Protein AF-A0A850J1U1-F1 (afdb_monomer)

Solvent-accessible surface area (backbone atoms only — not comparable to full-atom values): 9179 Å² total; per-residue (Å²): 134,65,68,59,54,58,21,45,73,75,73,36,94,43,55,90,74,65,46,80,73,55,43,74,75,40,58,71,84,53,25,58,72,69,47,92,61,87,51,66,70,62,62,73,69,47,94,68,66,55,38,62,52,22,39,51,49,15,52,51,43,38,53,50,50,60,56,54,72,72,49,63,75,91,78,62,84,87,79,56,70,66,52,40,53,76,41,32,53,62,49,51,35,55,49,27,50,76,72,76,38,80,66,51,65,69,60,39,53,58,56,37,71,70,58,67,52,82,65,64,70,61,69,72,76,46,58,70,69,60,42,50,48,24,50,63,29,28,42,65,18,51,54,43,54,51,52,59,55,53,54,63,76,76,107

pLDDT: mean 82.71, std 14.01, range [47.09, 98.0]

Foldseek 3Di:
DDLCVLCVVLPHRDPVPDDPVSLVVGDPVSSVVNPPDPDPVVVVPDPDLLLVVLLVLLVVLLVVLVVVVVDDPLVDDDQDPLCCLVPVLVSQCVVCVSVVHHSDVVVSVVRSVPRDSVPPPPLVPDDPVSSVSNCVSNVNSVVSVVVSVVVVVVD

Mean predicted aligned error: 10.87 Å

Structure (mmCIF, N/CA/C/O backbone):
data_AF-A0A850J1U1-F1
#
_entry.id   AF-A0A850J1U1-F1
#
loop_
_atom_site.group_PDB
_atom_site.id
_atom_site.type_symbol
_atom_site.label_atom_id
_atom_site.label_alt_id
_atom_site.label_comp_id
_atom_site.label_asym_id
_atom_site.label_entity_id
_atom_site.label_seq_id
_atom_site.pdbx_PDB_ins_code
_atom_site.Cartn_x
_atom_site.Cartn_y
_atom_site.Cartn_z
_atom_site.occupancy
_atom_site.B_iso_or_equiv
_atom_site.auth_seq_id
_atom_site.auth_comp_id
_atom_site.auth_asym_id
_atom_site.auth_atom_id
_atom_site.pdbx_PDB_model_num
ATOM 1 N N . MET A 1 1 ? 11.639 -9.334 -13.750 1.00 47.09 1 MET A N 1
ATOM 2 C CA . MET A 1 1 ? 11.963 -10.649 -14.343 1.00 47.09 1 MET A CA 1
ATOM 3 C C . MET A 1 1 ? 11.050 -11.668 -13.672 1.00 47.09 1 MET A C 1
ATOM 5 O O . MET A 1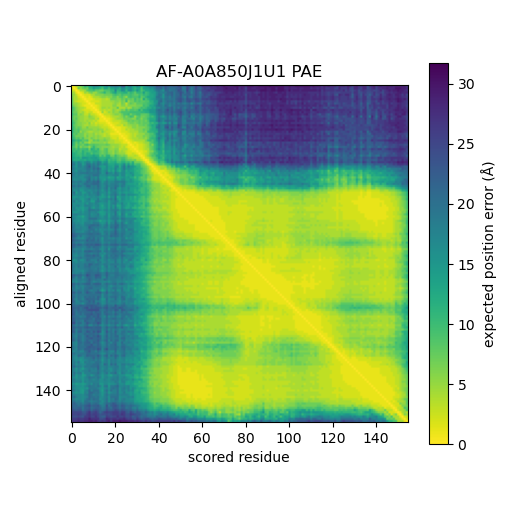 1 ? 11.000 -11.656 -12.451 1.00 47.09 1 MET A O 1
ATOM 9 N N . ARG A 1 2 ? 10.204 -12.398 -14.417 1.00 53.59 2 ARG A N 1
ATOM 10 C CA . ARG A 1 2 ? 9.164 -13.268 -13.818 1.00 53.59 2 ARG A CA 1
ATOM 11 C C . ARG A 1 2 ? 9.798 -14.574 -13.336 1.00 53.59 2 ARG A C 1
ATOM 13 O O . ARG A 1 2 ? 10.605 -15.134 -14.066 1.00 53.59 2 ARG A O 1
ATOM 20 N N . LEU A 1 3 ? 9.419 -15.064 -12.155 1.00 52.75 3 LEU A N 1
ATOM 21 C CA . LEU A 1 3 ? 9.911 -16.334 -11.589 1.00 52.75 3 LEU A CA 1
ATOM 22 C C . LEU A 1 3 ? 9.618 -17.543 -12.498 1.00 52.75 3 LEU A C 1
ATOM 24 O O . LEU A 1 3 ? 10.404 -18.484 -12.537 1.00 52.75 3 LEU A O 1
ATOM 28 N N . ASP A 1 4 ? 8.581 -17.454 -13.335 1.00 58.78 4 ASP A N 1
ATOM 29 C CA . ASP A 1 4 ? 8.276 -18.421 -14.403 1.00 58.78 4 ASP A CA 1
ATOM 30 C C . ASP A 1 4 ? 9.440 -18.611 -15.394 1.00 58.78 4 ASP A C 1
ATOM 32 O O . ASP A 1 4 ? 9.565 -19.644 -16.048 1.00 58.78 4 ASP A O 1
ATOM 36 N N . GLN A 1 5 ? 10.312 -17.608 -15.524 1.00 61.84 5 GLN A N 1
ATOM 37 C CA . GLN A 1 5 ? 11.486 -17.671 -16.386 1.00 61.84 5 GLN A CA 1
ATOM 38 C C . GLN A 1 5 ? 12.575 -18.587 -15.813 1.00 61.84 5 GLN A C 1
ATOM 40 O O . GLN A 1 5 ? 13.298 -19.205 -16.590 1.00 61.84 5 GLN A O 1
ATOM 45 N N . ALA A 1 6 ? 12.674 -18.710 -14.484 1.00 62.69 6 ALA A N 1
ATOM 46 C CA . ALA A 1 6 ? 13.617 -19.623 -13.841 1.00 62.69 6 ALA A CA 1
ATOM 47 C C . ALA A 1 6 ? 13.205 -21.086 -14.066 1.00 62.69 6 ALA A C 1
ATOM 49 O O . ALA A 1 6 ? 14.041 -21.885 -14.473 1.00 62.69 6 ALA A O 1
ATOM 50 N N . ALA A 1 7 ? 11.913 -21.407 -13.916 1.00 64.31 7 ALA A N 1
ATOM 51 C CA . ALA A 1 7 ? 11.364 -22.729 -14.234 1.00 64.31 7 ALA A CA 1
ATOM 52 C C . ALA A 1 7 ? 11.644 -23.125 -15.694 1.00 64.31 7 ALA A C 1
ATOM 54 O O . ALA A 1 7 ? 12.208 -24.183 -15.965 1.00 64.31 7 ALA A O 1
ATOM 55 N N . ARG A 1 8 ? 11.385 -22.219 -16.643 1.00 69.69 8 ARG A N 1
ATOM 56 C CA . ARG A 1 8 ? 11.645 -22.479 -18.068 1.00 69.69 8 ARG A CA 1
ATOM 57 C C . ARG A 1 8 ? 13.121 -22.662 -18.410 1.00 69.69 8 ARG A C 1
ATOM 59 O O . ARG A 1 8 ? 13.423 -23.372 -19.364 1.00 69.69 8 ARG A O 1
ATOM 66 N N . TYR A 1 9 ? 14.039 -22.047 -17.661 1.00 67.06 9 TYR A N 1
ATOM 67 C CA . TYR A 1 9 ? 15.480 -22.196 -17.897 1.00 67.06 9 TYR A CA 1
ATOM 68 C C . TYR A 1 9 ? 15.958 -23.635 -17.657 1.00 67.06 9 TYR A C 1
ATOM 70 O O . TYR A 1 9 ? 16.841 -24.120 -18.357 1.00 67.06 9 TYR A O 1
ATOM 78 N N . VAL A 1 10 ? 15.339 -24.329 -16.701 1.00 70.88 10 VAL A N 1
ATOM 79 C CA . VAL A 1 10 ? 15.605 -25.743 -16.391 1.00 70.88 10 VAL A CA 1
ATOM 80 C C . VAL A 1 10 ? 14.611 -26.696 -17.066 1.00 70.88 10 VAL A C 1
ATOM 82 O O . VAL A 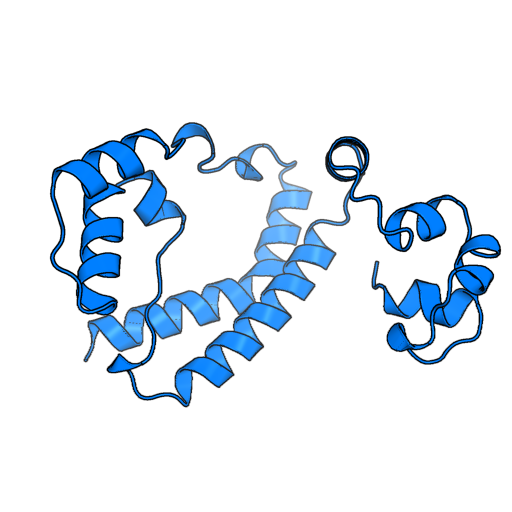1 10 ? 14.588 -27.880 -16.754 1.00 70.88 10 VAL A O 1
ATOM 85 N N . GLY A 1 11 ? 13.812 -26.201 -18.019 1.00 74.62 11 GLY A N 1
ATOM 86 C CA . GLY A 1 11 ? 12.887 -27.016 -18.813 1.00 74.62 11 GLY A CA 1
ATOM 87 C C . GLY A 1 11 ? 11.549 -27.339 -18.142 1.00 74.62 11 GLY A C 1
ATOM 88 O O . GLY A 1 11 ? 10.854 -28.231 -18.615 1.00 74.62 11 GLY A O 1
ATOM 89 N N . LEU A 1 12 ? 11.180 -26.628 -17.075 1.00 74.12 12 LEU A N 1
ATOM 90 C CA . LEU A 1 12 ? 9.922 -26.820 -16.351 1.00 74.12 12 LEU A CA 1
ATOM 91 C C . LEU A 1 12 ? 8.844 -25.840 -16.824 1.00 74.12 12 LEU A C 1
ATOM 93 O O . LEU A 1 12 ? 9.137 -24.702 -17.216 1.00 74.12 12 LEU A O 1
ATOM 97 N N . GLU A 1 13 ? 7.584 -26.271 -16.765 1.00 69.44 13 GLU A N 1
ATOM 98 C CA . GLU A 1 13 ? 6.451 -25.443 -17.190 1.00 69.44 13 GLU A CA 1
ATOM 99 C C . GLU A 1 13 ? 5.985 -24.486 -16.090 1.00 69.44 13 GLU A C 1
ATOM 101 O O . GLU A 1 13 ? 5.487 -23.394 -16.393 1.00 69.44 13 GLU A O 1
ATOM 106 N N . SER A 1 14 ? 6.190 -24.856 -14.822 1.00 61.25 14 SER A N 1
ATOM 107 C CA . SER A 1 14 ? 5.733 -24.091 -13.666 1.00 61.25 14 SER A CA 1
ATOM 108 C C . SER A 1 14 ? 6.791 -23.976 -12.566 1.00 61.25 14 SER A C 1
ATOM 110 O O . SER A 1 14 ? 7.689 -24.804 -12.426 1.00 61.25 14 SER A O 1
ATOM 112 N N . ARG A 1 15 ? 6.681 -22.916 -11.755 1.00 62.09 15 ARG A N 1
ATOM 113 C CA . ARG A 1 15 ? 7.535 -22.715 -10.574 1.00 62.09 15 ARG A CA 1
ATOM 114 C C . ARG A 1 15 ? 7.376 -23.842 -9.558 1.00 62.09 15 ARG A C 1
ATOM 116 O O . ARG A 1 15 ? 8.347 -24.201 -8.908 1.00 62.09 15 ARG A O 1
ATOM 123 N N . ASP A 1 16 ? 6.169 -24.371 -9.402 1.00 66.88 16 ASP A N 1
ATOM 124 C CA . ASP A 1 16 ? 5.858 -25.326 -8.336 1.00 66.88 16 ASP A CA 1
ATOM 125 C C . ASP A 1 16 ? 6.508 -26.710 -8.575 1.00 66.88 16 ASP A C 1
ATOM 127 O O . ASP A 1 16 ? 6.516 -27.552 -7.683 1.00 66.88 16 ASP A O 1
ATOM 131 N N . GLU A 1 17 ? 7.118 -26.916 -9.749 1.00 67.69 17 GLU A N 1
ATOM 132 C CA . GLU A 1 17 ? 7.950 -28.076 -10.100 1.00 67.69 17 GLU A CA 1
ATOM 133 C C . GLU A 1 17 ? 9.450 -27.879 -9.790 1.00 67.69 17 GLU A C 1
ATOM 135 O O . GLU A 1 17 ? 10.248 -28.808 -9.949 1.00 67.69 17 GLU A O 1
ATOM 140 N N . LEU A 1 18 ? 9.873 -26.677 -9.376 1.00 69.00 18 LEU A N 1
ATOM 141 C CA . LEU A 1 18 ? 11.269 -26.413 -9.021 1.00 69.00 18 LEU A CA 1
ATOM 142 C C . LEU A 1 18 ? 11.654 -27.194 -7.760 1.00 69.00 18 LEU A C 1
ATOM 144 O O . LEU A 1 18 ? 10.960 -27.167 -6.748 1.00 69.00 18 LEU A O 1
ATOM 148 N N . THR A 1 19 ? 12.806 -27.858 -7.820 1.00 73.94 19 THR A N 1
ATOM 149 C CA . THR A 1 19 ? 13.398 -28.606 -6.705 1.00 73.94 19 THR A CA 1
ATOM 150 C C . THR A 1 19 ? 14.809 -28.090 -6.440 1.00 73.94 19 THR A C 1
ATOM 152 O O . THR A 1 19 ? 15.419 -27.465 -7.314 1.00 73.94 19 THR A O 1
ATOM 155 N N . ASP A 1 20 ? 15.373 -28.406 -5.274 1.00 68.69 20 ASP A N 1
ATOM 156 C CA . ASP A 1 20 ? 16.756 -28.050 -4.919 1.00 68.69 20 ASP A CA 1
ATOM 157 C C . ASP A 1 20 ? 17.788 -28.555 -5.939 1.00 68.69 20 ASP A C 1
ATOM 159 O O . ASP A 1 20 ? 18.852 -27.962 -6.112 1.00 68.69 20 ASP A O 1
ATOM 163 N N . GLU A 1 21 ? 17.487 -29.655 -6.633 1.00 72.50 21 GLU A N 1
ATOM 164 C CA . GLU A 1 21 ? 18.326 -30.191 -7.702 1.00 72.50 21 GLU A CA 1
ATOM 165 C C . GLU A 1 21 ? 18.319 -29.280 -8.935 1.00 72.50 21 GLU A C 1
ATOM 167 O O . GLU A 1 21 ? 19.381 -28.978 -9.479 1.00 72.50 21 GLU A O 1
ATOM 172 N N . HIS A 1 22 ? 17.154 -28.758 -9.322 1.00 72.12 22 HIS A N 1
ATOM 173 C CA . HIS A 1 22 ? 17.020 -27.814 -10.431 1.00 72.12 22 HIS A CA 1
ATOM 174 C C . HIS A 1 22 ? 17.707 -26.469 -10.145 1.00 72.12 22 HIS A C 1
ATOM 176 O O . HIS A 1 22 ? 18.325 -25.889 -11.039 1.00 72.12 22 HIS A O 1
ATOM 182 N N . VAL A 1 23 ? 17.679 -25.998 -8.892 1.00 68.81 23 VAL A N 1
ATOM 183 C CA . VAL A 1 23 ? 18.335 -24.742 -8.481 1.00 68.81 23 VAL A CA 1
ATOM 184 C C . VAL A 1 23 ? 19.846 -24.767 -8.735 1.00 68.81 23 VAL A C 1
ATOM 186 O O . VAL A 1 23 ? 20.419 -23.739 -9.094 1.00 68.81 23 VAL A O 1
ATOM 189 N N . ARG A 1 24 ? 20.501 -25.935 -8.645 1.00 72.12 24 ARG A N 1
ATOM 190 C CA . ARG A 1 24 ? 21.951 -26.075 -8.898 1.00 72.12 24 ARG A CA 1
ATOM 191 C C . ARG A 1 24 ? 22.353 -25.824 -10.351 1.00 72.12 24 ARG A C 1
ATOM 193 O O . ARG A 1 24 ? 23.511 -25.506 -10.607 1.00 72.12 24 ARG A O 1
ATOM 200 N N . TYR A 1 25 ? 21.420 -25.979 -11.288 1.00 71.94 25 TYR A N 1
ATOM 201 C CA . TYR A 1 25 ? 21.648 -25.753 -12.718 1.00 71.94 25 TYR A CA 1
ATOM 202 C C . TYR A 1 25 ? 21.231 -24.352 -13.171 1.00 71.94 25 TYR A C 1
ATOM 204 O O . TYR A 1 25 ? 21.436 -23.988 -14.334 1.00 71.94 25 TYR A O 1
ATOM 212 N N . LEU A 1 26 ? 20.668 -23.546 -12.266 1.00 68.50 26 LEU A N 1
ATOM 213 C CA . LEU A 1 26 ? 20.363 -22.158 -12.559 1.00 68.50 26 LEU A CA 1
ATOM 214 C C . LEU A 1 26 ? 21.654 -21.324 -12.602 1.00 68.50 26 LEU A C 1
ATOM 216 O O . LEU A 1 26 ? 22.553 -21.507 -11.778 1.00 68.50 26 LEU A O 1
ATOM 220 N N . PRO A 1 27 ? 21.743 -20.346 -13.519 1.00 70.69 27 PRO A N 1
ATOM 221 C CA . PRO A 1 27 ? 22.723 -19.277 -13.437 1.00 70.69 27 PRO A CA 1
ATOM 222 C C . PRO A 1 27 ? 22.726 -18.673 -12.032 1.00 70.69 27 PRO A C 1
ATOM 224 O O . PRO A 1 27 ? 21.665 -18.500 -11.434 1.00 70.69 27 PRO A O 1
ATOM 227 N N . SER A 1 28 ? 23.897 -18.294 -11.524 1.00 64.38 28 SER A N 1
ATOM 228 C CA . SER A 1 28 ? 24.066 -17.803 -10.147 1.00 64.38 28 SER A CA 1
ATOM 229 C C . SER A 1 28 ? 23.106 -16.666 -9.770 1.00 64.38 28 SER A C 1
ATOM 231 O O . SER A 1 28 ? 22.590 -16.644 -8.657 1.00 64.38 28 SER A O 1
ATOM 233 N N . HIS A 1 29 ? 22.794 -15.771 -10.712 1.00 60.31 29 HIS A N 1
ATOM 234 C CA . HIS A 1 29 ? 21.835 -14.678 -10.513 1.00 60.31 29 HIS A CA 1
ATOM 235 C C . HIS A 1 29 ? 20.365 -15.132 -10.394 1.00 60.31 29 HIS A C 1
ATOM 237 O O . HIS A 1 29 ? 19.553 -14.401 -9.839 1.00 60.31 29 HIS A O 1
ATOM 243 N N . LEU A 1 30 ? 20.005 -16.314 -10.909 1.00 60.81 30 LEU A N 1
ATOM 244 C CA . LEU A 1 30 ? 18.675 -16.920 -10.758 1.00 60.81 30 LEU A CA 1
ATOM 245 C C . LEU A 1 30 ? 18.616 -17.854 -9.545 1.00 60.81 30 LEU A C 1
ATOM 247 O O . LEU A 1 30 ? 17.608 -17.866 -8.845 1.00 60.81 30 LEU A O 1
ATOM 251 N N . ALA A 1 31 ? 19.699 -18.582 -9.257 1.00 64.62 31 ALA A N 1
ATOM 252 C CA . ALA A 1 31 ? 19.790 -19.468 -8.097 1.00 64.62 31 ALA A CA 1
ATOM 253 C C . ALA A 1 31 ? 19.582 -18.715 -6.769 1.00 64.62 31 ALA A C 1
ATOM 255 O O . ALA A 1 31 ? 18.864 -19.202 -5.903 1.00 64.62 31 ALA A O 1
ATOM 256 N N . GLN A 1 32 ? 20.119 -17.494 -6.644 1.00 61.41 32 GLN A N 1
ATOM 257 C CA . GLN A 1 32 ? 19.950 -16.639 -5.456 1.00 61.41 32 GLN A CA 1
ATOM 258 C C . GLN A 1 32 ? 18.511 -16.160 -5.213 1.00 61.41 32 GLN A C 1
ATOM 260 O O . GLN A 1 32 ? 18.187 -15.744 -4.110 1.00 61.41 32 GLN A O 1
ATOM 265 N N . ILE A 1 33 ? 17.655 -16.175 -6.236 1.00 59.56 33 ILE A N 1
ATOM 266 C CA . ILE A 1 33 ? 16.255 -15.740 -6.123 1.00 59.56 33 ILE A CA 1
ATOM 267 C C . ILE A 1 33 ? 15.352 -16.913 -5.699 1.00 59.56 33 ILE A C 1
ATOM 269 O O . ILE A 1 33 ? 14.288 -16.692 -5.126 1.00 59.56 33 ILE A O 1
ATOM 273 N N . VAL A 1 34 ? 15.755 -18.149 -6.022 1.00 58.78 34 VAL A N 1
ATOM 274 C CA . VAL A 1 34 ? 14.976 -19.378 -5.783 1.00 58.78 34 VAL A CA 1
ATOM 275 C C . VAL A 1 34 ? 15.412 -20.095 -4.508 1.00 58.78 34 VAL A C 1
ATOM 277 O O . VAL A 1 34 ? 14.582 -20.724 -3.859 1.00 58.78 34 VAL A O 1
ATOM 280 N N . ALA A 1 35 ? 16.691 -20.003 -4.136 1.00 57.94 35 ALA A N 1
ATOM 281 C CA . ALA A 1 35 ? 17.138 -20.428 -2.820 1.00 57.94 35 ALA A CA 1
ATOM 282 C C . ALA A 1 35 ? 16.427 -19.568 -1.766 1.00 57.94 35 ALA A C 1
ATOM 284 O O . ALA A 1 35 ? 16.427 -18.345 -1.870 1.00 57.94 35 ALA A O 1
ATOM 285 N N . ASP A 1 36 ? 15.826 -20.211 -0.769 1.00 53.94 36 ASP A N 1
ATOM 286 C CA . ASP A 1 36 ? 14.962 -19.641 0.281 1.00 53.94 36 ASP A CA 1
ATOM 287 C C . ASP A 1 36 ? 15.678 -18.635 1.228 1.00 53.94 36 ASP A C 1
ATOM 289 O O . ASP A 1 36 ? 15.224 -18.333 2.331 1.00 53.94 36 ASP A O 1
ATOM 293 N N . GLU A 1 37 ? 16.828 -18.099 0.817 1.00 56.34 37 GLU A N 1
ATOM 294 C CA . GLU A 1 37 ? 17.623 -17.107 1.528 1.00 56.34 37 GLU A CA 1
ATOM 295 C C . GLU A 1 37 ? 17.272 -15.707 1.018 1.00 56.34 37 GLU A C 1
ATOM 297 O O . GLU A 1 37 ? 17.941 -15.126 0.162 1.00 56.34 37 GLU A O 1
ATOM 302 N N . TYR A 1 38 ? 16.197 -15.136 1.564 1.00 57.06 38 TYR A N 1
ATOM 303 C CA . TYR A 1 38 ? 15.899 -13.717 1.384 1.00 57.06 38 TYR A CA 1
ATOM 304 C C . TYR A 1 38 ? 17.088 -12.870 1.873 1.00 57.06 38 TYR A C 1
ATOM 306 O O . TYR A 1 38 ? 17.281 -12.680 3.075 1.00 57.06 38 TYR A O 1
ATOM 314 N N . ALA A 1 39 ? 17.883 -12.357 0.930 1.00 66.25 39 ALA A N 1
ATOM 315 C CA . ALA A 1 39 ? 19.034 -11.494 1.177 1.00 66.25 39 ALA A CA 1
ATOM 316 C C . ALA A 1 39 ? 18.665 -10.023 0.883 1.00 66.25 39 ALA A C 1
ATOM 318 O O . ALA A 1 39 ? 18.824 -9.560 -0.253 1.00 66.25 39 ALA A O 1
ATOM 319 N N . PRO A 1 40 ? 18.151 -9.262 1.872 1.00 62.88 40 PRO A N 1
ATOM 320 C CA . PRO A 1 40 ? 17.633 -7.912 1.652 1.00 62.88 40 PRO A CA 1
ATOM 321 C C . PRO A 1 40 ? 18.682 -6.960 1.074 1.00 62.88 40 PRO A C 1
ATOM 323 O O . PRO A 1 40 ? 18.350 -6.163 0.203 1.00 62.88 40 PRO A O 1
ATOM 326 N N . ASP A 1 41 ? 19.948 -7.074 1.475 1.00 70.75 41 AS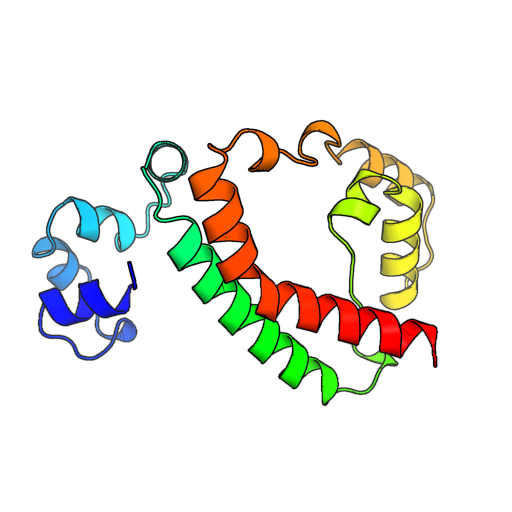P A N 1
ATOM 327 C CA . ASP A 1 41 ? 21.017 -6.205 0.967 1.00 70.75 41 ASP A CA 1
ATOM 328 C C . ASP A 1 41 ? 21.292 -6.423 -0.530 1.00 70.75 41 ASP A C 1
ATOM 330 O O . ASP A 1 41 ? 21.542 -5.469 -1.267 1.00 70.75 41 ASP A O 1
ATOM 334 N N . VAL A 1 42 ? 21.173 -7.669 -1.006 1.00 64.94 42 VAL A N 1
ATOM 335 C CA . VAL A 1 42 ? 21.334 -8.019 -2.427 1.00 64.94 42 VAL A CA 1
ATOM 336 C C . VAL A 1 42 ? 20.179 -7.450 -3.247 1.00 64.94 42 VAL A C 1
ATOM 338 O O . VAL A 1 42 ? 20.399 -6.871 -4.309 1.00 64.94 42 VAL A O 1
ATOM 341 N N . LEU A 1 43 ? 18.949 -7.555 -2.736 1.00 65.75 43 LEU A N 1
ATOM 342 C CA . LEU A 1 43 ? 17.768 -7.003 -3.400 1.00 65.75 43 LEU A CA 1
ATOM 343 C C . LEU A 1 43 ? 17.793 -5.467 -3.432 1.00 65.75 43 LEU A C 1
ATOM 345 O O . LEU A 1 43 ? 17.455 -4.869 -4.451 1.00 65.75 43 LEU A O 1
ATOM 349 N N . MET A 1 44 ? 18.209 -4.832 -2.334 1.00 67.31 44 MET A N 1
ATOM 350 C CA . MET A 1 44 ? 18.267 -3.373 -2.209 1.00 67.31 44 MET A CA 1
ATOM 351 C C . MET A 1 44 ? 19.406 -2.747 -3.025 1.00 67.31 44 MET A C 1
ATOM 353 O O . MET A 1 44 ? 19.310 -1.577 -3.394 1.00 67.31 44 MET A O 1
ATOM 357 N N . GLY A 1 45 ? 20.467 -3.506 -3.315 1.00 66.62 45 GLY A N 1
ATOM 358 C CA . GLY A 1 45 ? 21.581 -3.081 -4.167 1.00 66.62 45 GLY A CA 1
ATOM 359 C C . GLY A 1 45 ? 21.398 -3.362 -5.663 1.00 66.62 45 GLY A C 1
ATOM 360 O O . GLY A 1 45 ? 22.225 -2.926 -6.464 1.00 66.62 45 GLY A O 1
ATOM 361 N N . ALA A 1 46 ? 20.352 -4.092 -6.058 1.00 68.00 46 ALA A N 1
ATOM 362 C CA . ALA A 1 46 ? 20.126 -4.471 -7.448 1.00 68.00 46 ALA A CA 1
ATOM 363 C C . ALA A 1 46 ? 19.550 -3.316 -8.284 1.00 68.00 46 ALA A C 1
ATOM 365 O O . ALA A 1 46 ? 18.690 -2.559 -7.830 1.00 68.00 46 ALA A O 1
ATOM 366 N N . ASP A 1 47 ? 19.958 -3.234 -9.554 1.00 72.69 47 ASP A N 1
ATOM 367 C CA . ASP A 1 47 ? 19.289 -2.379 -10.537 1.00 72.69 47 ASP A CA 1
ATOM 368 C C . ASP A 1 47 ? 17.956 -3.024 -10.943 1.00 72.69 47 ASP A C 1
ATOM 370 O O . ASP A 1 47 ? 17.871 -3.877 -11.834 1.00 72.69 47 ASP A O 1
ATOM 374 N N . LEU A 1 48 ? 16.906 -2.701 -10.187 1.00 78.56 48 LEU A N 1
ATOM 375 C CA . LEU A 1 48 ? 15.585 -3.278 -10.385 1.00 78.56 48 LEU A CA 1
ATOM 376 C C . LEU A 1 48 ? 14.859 -2.570 -11.537 1.00 78.56 48 LEU A C 1
ATOM 378 O O . LEU A 1 48 ? 14.765 -1.341 -11.546 1.00 78.56 48 LEU A O 1
ATOM 382 N N . PRO A 1 49 ? 14.233 -3.314 -12.471 1.00 84.31 49 PRO A N 1
ATOM 383 C CA . PRO A 1 49 ? 13.432 -2.727 -13.539 1.00 84.31 49 PRO A CA 1
ATOM 384 C C . PRO A 1 49 ? 12.107 -2.185 -12.980 1.00 84.31 49 PRO A C 1
ATOM 386 O O . PRO A 1 49 ? 11.053 -2.809 -13.130 1.00 84.31 49 PRO A O 1
ATOM 389 N N . LEU A 1 50 ? 12.153 -1.021 -12.325 1.00 89.06 50 LEU A N 1
ATOM 390 C CA . LEU A 1 50 ? 11.026 -0.425 -11.601 1.00 89.06 50 LEU A CA 1
ATOM 391 C C . LEU A 1 50 ? 9.736 -0.347 -12.435 1.00 89.06 50 LEU A C 1
ATOM 393 O O . LEU A 1 50 ? 8.700 -0.753 -11.912 1.00 89.06 50 LEU A O 1
ATOM 397 N N . PRO A 1 51 ? 9.741 0.056 -13.725 1.00 88.81 51 PRO A N 1
ATOM 398 C CA . PRO A 1 51 ? 8.512 0.063 -14.522 1.00 88.81 51 PRO A CA 1
ATOM 399 C C . PRO A 1 51 ? 7.886 -1.329 -14.689 1.00 88.81 51 PRO A C 1
ATOM 401 O O . PRO A 1 51 ? 6.668 -1.465 -14.662 1.00 88.81 51 PRO A O 1
ATOM 404 N N . ALA A 1 52 ? 8.695 -2.389 -14.803 1.00 82.31 52 ALA A N 1
ATOM 405 C CA . ALA A 1 52 ? 8.175 -3.753 -14.892 1.00 82.31 52 ALA A CA 1
ATOM 406 C C . ALA A 1 52 ? 7.519 -4.194 -13.573 1.00 82.31 52 ALA A C 1
ATOM 408 O O . ALA A 1 52 ? 6.482 -4.860 -13.594 1.00 82.31 52 ALA A O 1
ATOM 409 N N . PHE A 1 53 ? 8.093 -3.793 -12.435 1.00 89.56 53 PHE A N 1
ATOM 410 C CA . PHE A 1 53 ? 7.478 -3.993 -11.122 1.00 89.56 53 PHE A CA 1
ATOM 411 C C . PHE A 1 53 ? 6.205 -3.161 -10.947 1.00 89.56 53 PHE A C 1
ATOM 413 O O . PHE A 1 53 ? 5.229 -3.680 -10.414 1.00 89.56 53 PHE A O 1
ATOM 420 N N . GLY A 1 54 ? 6.168 -1.926 -11.456 1.00 91.94 54 GLY A N 1
ATOM 421 C CA . GLY A 1 54 ? 4.961 -1.098 -11.484 1.00 91.94 54 GLY A CA 1
ATOM 422 C C . GLY A 1 54 ? 3.816 -1.762 -12.252 1.00 91.94 54 GLY A C 1
ATOM 423 O O . GLY A 1 54 ? 2.700 -1.844 -11.745 1.00 91.94 54 GLY A O 1
ATOM 424 N N . SER A 1 55 ? 4.101 -2.340 -13.422 1.00 88.38 55 SER A N 1
ATOM 425 C CA . SER A 1 55 ? 3.103 -3.083 -14.206 1.00 88.38 55 SER A CA 1
ATOM 426 C C . SER A 1 55 ? 2.611 -4.340 -13.487 1.00 88.38 55 SER A C 1
ATOM 428 O O . SER A 1 55 ? 1.414 -4.631 -13.496 1.00 88.38 55 SER A O 1
ATOM 430 N N . LEU A 1 56 ? 3.519 -5.087 -12.847 1.00 90.50 56 LEU A N 1
ATOM 431 C CA . LEU A 1 56 ? 3.154 -6.250 -12.034 1.00 90.50 56 LEU A CA 1
ATOM 432 C C . LEU A 1 56 ? 2.248 -5.839 -10.866 1.00 90.50 56 LEU A C 1
ATOM 434 O O . LEU A 1 56 ? 1.183 -6.424 -10.681 1.00 90.50 56 LEU A O 1
ATOM 438 N N . TRP A 1 57 ? 2.643 -4.808 -10.120 1.00 94.69 57 TRP A N 1
ATOM 439 C CA . TRP A 1 57 ? 1.862 -4.253 -9.019 1.00 94.69 5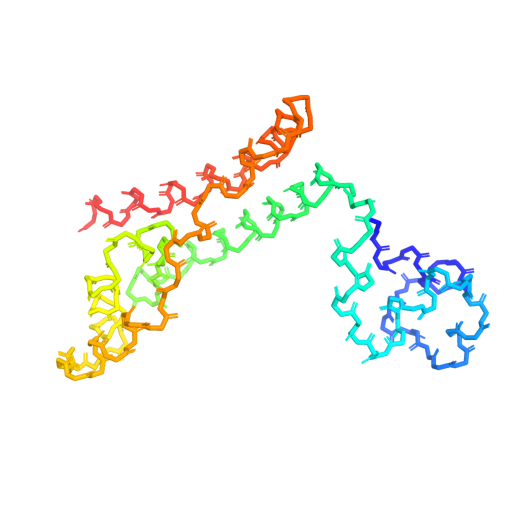7 TRP A CA 1
ATOM 440 C C . TRP A 1 57 ? 0.472 -3.810 -9.485 1.00 94.69 57 TRP A C 1
ATOM 442 O O . TRP A 1 57 ? -0.523 -4.226 -8.896 1.00 94.69 57 TRP A O 1
ATOM 452 N N . SER A 1 58 ? 0.376 -3.068 -10.593 1.00 94.50 58 SER A N 1
ATOM 453 C CA . SER A 1 58 ? -0.905 -2.650 -11.175 1.00 94.50 58 SER A CA 1
ATOM 454 C C . SER A 1 58 ? -1.803 -3.841 -11.505 1.00 94.50 58 SER A C 1
ATOM 456 O O . SER A 1 58 ? -3.001 -3.801 -11.228 1.00 94.50 58 SER A O 1
ATOM 458 N N . SER A 1 59 ? -1.246 -4.921 -12.058 1.00 92.75 59 SER A N 1
ATOM 459 C CA . SER A 1 59 ? -2.010 -6.138 -12.355 1.00 92.75 59 SER A CA 1
ATOM 460 C C . SER A 1 59 ? -2.556 -6.802 -11.088 1.00 92.75 59 SER A C 1
ATOM 462 O O . SER A 1 59 ? -3.702 -7.248 -11.078 1.00 92.75 59 SER A O 1
ATOM 464 N N . LEU A 1 60 ? -1.756 -6.869 -10.021 1.00 93.38 60 LEU A N 1
ATOM 465 C CA . LEU A 1 60 ? -2.178 -7.453 -8.746 1.00 93.38 60 LEU A CA 1
ATOM 466 C C . LEU A 1 60 ? -3.251 -6.595 -8.072 1.00 93.38 60 LEU A C 1
ATOM 468 O O . LEU A 1 60 ? -4.275 -7.119 -7.642 1.00 93.38 60 LEU A O 1
ATOM 472 N N . VAL A 1 61 ? -3.045 -5.278 -8.029 1.00 95.38 61 VAL A N 1
ATOM 473 C CA . VAL A 1 61 ? -3.985 -4.328 -7.428 1.00 95.38 61 VAL A CA 1
ATOM 474 C C . VAL A 1 61 ? -5.310 -4.322 -8.173 1.00 95.38 61 VAL A C 1
ATOM 476 O O . VAL A 1 61 ? -6.349 -4.475 -7.547 1.00 95.38 61 VAL A O 1
ATOM 479 N N . THR A 1 62 ? -5.302 -4.214 -9.503 1.00 94.44 62 THR A N 1
ATOM 480 C CA . THR A 1 62 ? -6.546 -4.219 -10.294 1.00 94.44 62 THR A CA 1
ATOM 481 C C . THR A 1 62 ? -7.330 -5.525 -10.129 1.00 94.44 62 THR A C 1
ATOM 483 O O . THR A 1 62 ? -8.550 -5.485 -9.960 1.00 94.44 62 THR A O 1
ATOM 486 N N . GLY A 1 63 ? -6.647 -6.676 -10.108 1.00 92.50 63 GLY A N 1
ATOM 487 C CA . GLY A 1 63 ? -7.265 -7.975 -9.831 1.00 92.50 63 GLY A CA 1
ATOM 488 C C . GLY A 1 63 ? -7.827 -8.084 -8.408 1.00 92.50 63 GLY A C 1
ATOM 489 O O . GLY A 1 63 ? -8.966 -8.517 -8.227 1.00 92.50 63 GLY A O 1
ATOM 490 N N . GLY A 1 64 ? -7.062 -7.646 -7.405 1.00 93.06 64 GLY A N 1
ATOM 491 C CA . GLY A 1 64 ? -7.478 -7.621 -6.002 1.00 93.06 64 GLY A CA 1
ATOM 492 C C . GLY A 1 64 ? -8.674 -6.701 -5.765 1.00 93.06 64 GLY A C 1
ATOM 493 O O . GLY A 1 64 ? -9.668 -7.134 -5.190 1.00 93.06 64 GLY A O 1
ATOM 494 N N . SER A 1 65 ? -8.634 -5.478 -6.297 1.00 93.31 65 SER A N 1
ATOM 495 C CA . SER A 1 65 ? -9.748 -4.522 -6.286 1.00 93.31 65 SER A CA 1
ATOM 496 C C . SER A 1 65 ? -11.011 -5.119 -6.897 1.00 93.31 65 SER A C 1
ATOM 498 O O . SER A 1 65 ? -12.087 -5.038 -6.308 1.00 93.31 65 SER A O 1
ATOM 500 N N . ALA A 1 66 ? -10.915 -5.776 -8.058 1.00 91.81 66 ALA A N 1
ATOM 501 C CA . ALA A 1 66 ? -12.070 -6.432 -8.669 1.00 91.81 66 ALA A CA 1
ATOM 502 C C . ALA A 1 66 ? -12.639 -7.558 -7.787 1.00 91.81 66 ALA A C 1
ATOM 504 O O . ALA A 1 66 ? -13.854 -7.745 -7.740 1.00 91.81 66 ALA A O 1
ATOM 505 N N . ALA A 1 67 ? -11.784 -8.297 -7.074 1.00 92.94 67 ALA A N 1
ATOM 506 C CA . ALA A 1 67 ? -12.220 -9.336 -6.149 1.00 92.94 67 ALA A CA 1
ATOM 507 C C . ALA A 1 67 ? -12.882 -8.766 -4.885 1.00 92.94 67 ALA A C 1
ATOM 509 O O . ALA A 1 67 ? -13.942 -9.260 -4.503 1.00 92.94 67 ALA A O 1
ATOM 510 N N . LEU A 1 68 ? -12.300 -7.725 -4.281 1.00 91.88 68 LEU A N 1
ATOM 511 C CA . LEU A 1 68 ? -12.847 -7.034 -3.107 1.00 91.88 68 LEU A CA 1
ATOM 512 C C . LEU A 1 68 ? -14.196 -6.380 -3.410 1.00 91.88 68 LEU A C 1
ATOM 514 O O . LEU A 1 68 ? -15.116 -6.489 -2.611 1.00 91.88 68 LEU A O 1
ATOM 518 N N . ASN A 1 69 ? -14.362 -5.810 -4.607 1.00 89.31 69 ASN A N 1
ATOM 519 C CA . ASN A 1 69 ? -15.625 -5.220 -5.063 1.00 89.31 69 ASN A CA 1
ATOM 520 C C . ASN A 1 69 ? -16.788 -6.224 -5.199 1.00 89.31 69 ASN A C 1
ATOM 522 O O . ASN A 1 69 ? -17.915 -5.810 -5.460 1.00 89.31 69 ASN A O 1
ATOM 526 N N . ARG A 1 70 ? -16.536 -7.534 -5.066 1.00 91.94 70 ARG A N 1
ATOM 527 C CA . ARG A 1 70 ? -17.585 -8.568 -5.008 1.00 91.94 70 ARG A CA 1
ATOM 528 C C . ARG A 1 70 ? -18.017 -8.908 -3.582 1.00 91.94 70 ARG A C 1
ATOM 530 O O . ARG A 1 70 ? -18.949 -9.688 -3.417 1.00 91.94 70 ARG A O 1
ATOM 537 N N . LEU A 1 71 ? -17.310 -8.402 -2.576 1.00 91.69 71 LEU A N 1
ATOM 538 C CA . LEU A 1 71 ? -17.648 -8.584 -1.170 1.00 91.69 71 LEU A CA 1
ATOM 539 C C . LEU A 1 71 ? -18.589 -7.469 -0.715 1.00 91.69 71 LEU A C 1
ATOM 541 O O . LEU A 1 71 ? -18.559 -6.365 -1.262 1.00 91.69 71 LEU A O 1
ATOM 545 N N . ASP A 1 72 ? -19.371 -7.746 0.327 1.00 89.62 72 ASP A N 1
ATOM 546 C CA . ASP A 1 72 ? -20.155 -6.710 0.995 1.00 89.62 72 ASP A CA 1
ATOM 547 C C . ASP A 1 72 ? -19.228 -5.586 1.501 1.00 89.62 72 ASP A C 1
ATOM 549 O O . ASP A 1 72 ? -18.134 -5.889 1.998 1.00 89.62 72 ASP A O 1
ATOM 553 N N . PRO A 1 73 ? -19.631 -4.304 1.401 1.00 84.75 73 PRO A N 1
ATOM 554 C CA . PRO A 1 73 ? -18.792 -3.170 1.799 1.00 84.75 73 PRO A CA 1
ATOM 555 C C . PRO A 1 73 ? -18.284 -3.241 3.245 1.00 84.75 73 PRO A C 1
ATOM 557 O O . PRO A 1 73 ? -17.176 -2.793 3.522 1.00 84.75 73 PRO A O 1
ATOM 560 N N . ASP A 1 74 ? -19.044 -3.873 4.141 1.00 88.62 74 ASP A N 1
ATOM 561 C CA . ASP A 1 74 ? -18.698 -4.014 5.562 1.00 88.62 74 ASP A CA 1
ATOM 562 C C . ASP A 1 74 ? -17.657 -5.116 5.827 1.00 88.62 74 ASP A C 1
ATOM 564 O O . ASP A 1 74 ? -17.163 -5.267 6.941 1.00 88.62 74 ASP A O 1
ATOM 568 N N . ARG A 1 75 ? -17.303 -5.914 4.811 1.00 90.94 75 ARG A N 1
ATOM 569 C CA . ARG A 1 75 ? -16.365 -7.040 4.941 1.00 90.94 75 ARG A CA 1
ATOM 570 C C . ARG A 1 75 ? -14.926 -6.706 4.579 1.00 90.94 75 ARG A C 1
ATOM 572 O O . ARG A 1 75 ? -14.056 -7.572 4.702 1.00 90.94 75 ARG A O 1
ATOM 579 N N . TRP A 1 76 ? -14.656 -5.491 4.118 1.00 92.12 76 TRP A N 1
ATOM 580 C CA . TRP A 1 76 ? -13.305 -5.052 3.800 1.00 92.12 76 TRP A CA 1
ATOM 581 C C . TRP A 1 76 ? -13.133 -3.556 4.052 1.00 92.12 76 TRP A C 1
ATOM 583 O O . TRP A 1 76 ? -14.071 -2.767 4.010 1.00 92.12 76 TRP A O 1
ATOM 593 N N . THR A 1 77 ? -11.892 -3.156 4.298 1.00 90.44 77 THR A N 1
ATOM 594 C CA . THR A 1 77 ? -11.507 -1.755 4.434 1.00 90.44 77 THR A CA 1
ATOM 595 C C . THR A 1 77 ? -10.168 -1.537 3.751 1.00 90.44 77 THR A C 1
ATOM 597 O O . THR A 1 77 ? -9.407 -2.478 3.522 1.00 90.44 77 THR A O 1
ATOM 600 N N . THR A 1 78 ? -9.866 -0.289 3.422 1.00 90.69 78 THR A N 1
ATOM 601 C CA . THR A 1 78 ? -8.536 0.125 2.961 1.00 90.69 78 THR A CA 1
ATOM 602 C C . THR A 1 78 ? -7.877 0.946 4.042 1.00 90.69 78 THR A C 1
ATOM 604 O O . THR A 1 78 ? -8.577 1.577 4.824 1.00 90.69 78 THR A O 1
ATOM 607 N N . ILE A 1 79 ? -6.549 0.975 4.072 1.00 90.81 79 ILE A N 1
ATOM 608 C CA . ILE A 1 79 ? -5.758 1.975 4.793 1.00 90.81 79 ILE A CA 1
ATOM 609 C C . ILE A 1 79 ? -4.797 2.568 3.775 1.00 90.81 79 ILE A C 1
ATOM 611 O O . ILE A 1 79 ? -4.076 1.829 3.104 1.00 90.81 79 ILE A O 1
ATOM 615 N N . GLY A 1 80 ? -4.820 3.890 3.628 1.00 89.88 80 GLY A N 1
ATOM 616 C CA . GLY A 1 80 ? -3.865 4.58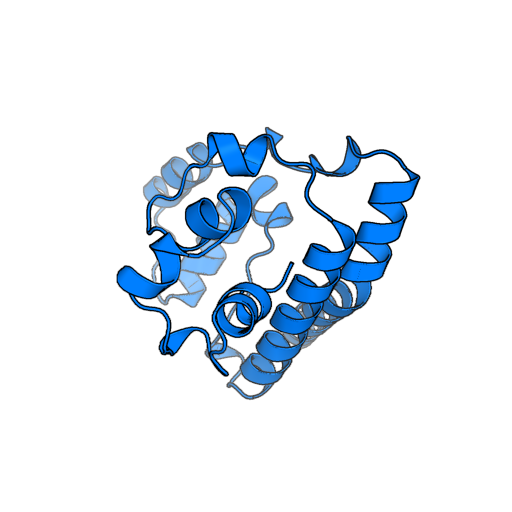5 2.773 1.00 89.88 80 GLY A CA 1
ATOM 617 C C . GLY A 1 80 ? -2.512 4.630 3.468 1.00 89.88 80 GLY A C 1
ATOM 618 O O . GLY A 1 80 ? -2.431 5.102 4.599 1.00 89.88 80 GLY A O 1
ATOM 619 N N . TYR A 1 81 ? -1.456 4.160 2.805 1.00 91.19 81 TYR A N 1
ATOM 620 C CA . TYR A 1 81 ? -0.110 4.194 3.374 1.00 91.19 81 TYR A CA 1
ATOM 621 C C . TYR A 1 81 ? 0.297 5.627 3.736 1.00 91.19 81 TYR A C 1
ATOM 623 O O . TYR A 1 81 ? 0.746 5.887 4.847 1.00 91.19 81 TYR A O 1
ATOM 631 N N . GLU A 1 82 ? 0.050 6.579 2.839 1.00 90.25 82 GLU A N 1
ATOM 632 C CA . GLU A 1 82 ? 0.353 7.993 3.037 1.00 90.25 82 GLU A CA 1
ATOM 633 C C . GLU A 1 82 ? -0.460 8.594 4.189 1.00 90.25 82 GLU A C 1
ATOM 635 O O . GLU A 1 82 ? 0.106 9.295 5.022 1.00 90.25 82 GLU A O 1
ATOM 640 N N . ALA A 1 83 ? -1.753 8.266 4.283 1.00 91.44 83 ALA A N 1
ATOM 641 C CA . ALA A 1 83 ? -2.612 8.721 5.376 1.00 91.44 83 ALA A CA 1
ATOM 642 C C . ALA A 1 83 ? -2.160 8.150 6.728 1.00 91.44 83 ALA A C 1
ATOM 644 O O . ALA A 1 83 ? -2.177 8.857 7.729 1.00 91.44 83 ALA A O 1
ATOM 645 N N . LEU A 1 84 ? -1.700 6.897 6.757 1.00 94.62 84 LEU A N 1
ATOM 646 C CA . LEU A 1 84 ? -1.142 6.275 7.955 1.00 94.62 84 LEU A CA 1
ATOM 647 C C . LEU A 1 84 ? 0.172 6.946 8.382 1.00 94.62 84 LEU A C 1
ATOM 649 O O . LEU A 1 84 ? 0.425 7.066 9.575 1.00 94.62 84 LEU A O 1
ATOM 653 N N . LEU A 1 85 ? 0.998 7.409 7.437 1.00 94.19 85 LEU A N 1
ATOM 654 C CA . LEU A 1 85 ? 2.216 8.159 7.763 1.00 94.19 85 LEU A CA 1
ATOM 655 C C . LEU A 1 85 ? 1.918 9.566 8.306 1.00 94.19 85 LEU A C 1
ATOM 657 O O . LEU A 1 85 ? 2.656 10.042 9.166 1.00 94.19 85 LEU A O 1
ATOM 661 N N . THR A 1 86 ? 0.878 10.243 7.808 1.00 92.62 86 THR A N 1
ATOM 662 C CA . THR A 1 86 ? 0.563 11.633 8.189 1.00 92.62 86 THR A CA 1
ATOM 663 C C . THR A 1 86 ? -0.390 11.746 9.376 1.00 92.62 86 THR A C 1
ATOM 665 O O . THR A 1 86 ? -0.253 12.650 10.193 1.00 92.62 86 THR A O 1
ATOM 668 N N . GLU A 1 87 ? -1.359 10.839 9.478 1.00 94.12 87 GLU A N 1
ATOM 669 C CA . GLU A 1 87 ? -2.417 10.823 10.493 1.00 94.12 87 GLU A CA 1
ATOM 670 C C . GLU A 1 87 ? -2.529 9.430 11.154 1.00 94.12 87 GLU A C 1
ATOM 672 O O . GLU A 1 87 ? -3.608 8.825 11.170 1.00 94.12 87 GLU A O 1
ATOM 677 N N . PRO A 1 88 ? -1.435 8.895 11.734 1.00 95.19 88 PRO A N 1
ATOM 678 C CA . PRO A 1 88 ? -1.357 7.503 12.178 1.00 95.19 88 PRO A CA 1
ATOM 679 C C . PRO A 1 88 ? -2.454 7.134 13.174 1.00 95.19 88 PRO A C 1
ATOM 681 O O . PRO A 1 88 ? -3.161 6.143 13.004 1.00 95.19 88 PRO A O 1
ATOM 684 N N . ARG A 1 89 ? -2.659 7.984 14.183 1.00 95.56 89 ARG A N 1
ATOM 685 C CA . ARG A 1 89 ? -3.654 7.773 15.235 1.00 95.56 89 ARG A CA 1
ATOM 686 C C . ARG A 1 89 ? -5.077 7.655 14.676 1.00 95.56 89 ARG A C 1
ATOM 688 O O . ARG A 1 89 ? -5.847 6.821 15.144 1.00 95.56 89 ARG A O 1
ATOM 695 N N . ARG A 1 90 ? -5.426 8.471 13.675 1.00 95.25 90 ARG A N 1
ATOM 696 C CA . ARG A 1 90 ? -6.751 8.459 13.035 1.00 95.25 90 ARG A CA 1
ATOM 697 C C . ARG A 1 90 ? -6.961 7.173 12.242 1.00 95.25 90 ARG A C 1
ATOM 699 O O . ARG A 1 90 ? -7.992 6.523 12.400 1.00 95.25 90 ARG A O 1
ATOM 706 N N . GLU A 1 91 ? -5.988 6.798 11.416 1.00 96.56 91 GLU A N 1
ATOM 707 C CA . GLU A 1 91 ? -6.092 5.605 10.573 1.00 96.56 91 GLU A CA 1
ATOM 708 C C . GLU A 1 91 ? -6.091 4.311 11.399 1.00 96.56 91 GLU A C 1
ATOM 710 O O . GLU A 1 91 ? -6.862 3.397 11.109 1.00 96.56 91 GLU A O 1
ATOM 715 N N . LEU A 1 92 ? -5.304 4.253 12.478 1.00 96.38 92 LEU A N 1
ATOM 716 C CA . LEU A 1 92 ? -5.296 3.124 13.413 1.00 96.38 92 LEU A CA 1
ATOM 717 C C . LEU A 1 92 ? -6.611 2.997 14.190 1.00 96.38 92 LEU A C 1
ATOM 719 O O . LEU A 1 92 ? -7.104 1.885 14.369 1.00 96.38 92 LEU A O 1
ATOM 723 N N . ALA A 1 93 ? -7.212 4.113 14.614 1.00 95.94 93 ALA A N 1
ATOM 724 C CA . ALA A 1 93 ? -8.520 4.089 15.265 1.00 95.94 93 ALA A CA 1
ATOM 725 C C . ALA A 1 93 ? -9.610 3.568 14.317 1.00 95.94 93 ALA A C 1
ATOM 727 O O . ALA A 1 93 ? -10.419 2.733 14.711 1.00 95.94 93 ALA A O 1
ATOM 728 N N . ARG A 1 94 ? -9.586 3.993 13.047 1.00 95.12 94 ARG A N 1
ATOM 729 C CA . ARG A 1 94 ? -10.511 3.498 12.016 1.00 95.12 94 ARG A CA 1
ATOM 730 C C . ARG A 1 94 ? -10.318 2.007 11.723 1.00 95.12 94 ARG A C 1
ATOM 732 O O . ARG A 1 94 ? -11.289 1.316 11.428 1.00 95.12 94 ARG A O 1
ATOM 739 N N . LEU A 1 95 ? -9.081 1.510 11.787 1.00 95.06 95 LEU A N 1
ATOM 740 C CA . LEU A 1 95 ? -8.802 0.078 11.670 1.00 95.06 95 LEU A CA 1
ATOM 741 C C . LEU A 1 95 ? -9.360 -0.709 12.860 1.00 95.06 95 LEU A C 1
ATOM 743 O O . LEU A 1 95 ? -9.960 -1.758 12.644 1.00 95.06 95 LEU A O 1
ATOM 747 N N . ALA A 1 96 ? -9.166 -0.218 14.088 1.00 95.06 96 ALA A N 1
ATOM 748 C CA . ALA A 1 96 ? -9.694 -0.865 15.289 1.00 95.06 96 ALA A CA 1
ATOM 749 C C . ALA A 1 96 ? -11.225 -0.973 15.232 1.00 95.06 96 ALA A C 1
ATOM 751 O O . ALA A 1 96 ? -11.759 -2.070 15.383 1.00 95.06 96 ALA A O 1
ATOM 752 N N . ASP A 1 97 ? -11.897 0.130 14.895 1.00 94.06 97 ASP A N 1
ATOM 753 C CA . ASP A 1 97 ? -13.353 0.189 14.735 1.00 94.06 97 ASP A CA 1
ATOM 754 C C . ASP A 1 97 ? -13.855 -0.808 13.676 1.00 94.06 97 ASP A C 1
ATOM 756 O O . ASP A 1 97 ? -14.721 -1.635 13.952 1.00 94.06 97 ASP A O 1
ATOM 760 N N . PHE A 1 98 ? -13.224 -0.834 12.494 1.00 93.56 98 PHE A N 1
ATOM 761 C CA . PHE A 1 98 ? -13.549 -1.815 11.452 1.00 93.56 98 PHE A CA 1
ATOM 762 C C . PHE A 1 98 ? -13.346 -3.271 11.910 1.00 93.56 98 PHE A C 1
ATOM 764 O O . PHE A 1 98 ? -14.098 -4.159 11.514 1.00 93.56 98 PHE A O 1
ATOM 771 N N . ALA A 1 99 ? -12.341 -3.532 12.747 1.00 93.31 99 ALA A N 1
ATOM 772 C CA . ALA A 1 99 ? -12.088 -4.856 13.312 1.00 93.31 99 ALA A CA 1
ATOM 773 C C . ALA A 1 99 ? -13.049 -5.229 14.461 1.00 93.31 99 ALA A C 1
ATOM 775 O O . ALA A 1 99 ? -12.941 -6.332 15.000 1.00 93.31 99 ALA A O 1
ATOM 776 N N . GLY A 1 100 ? -13.975 -4.340 14.842 1.00 94.44 100 GLY A N 1
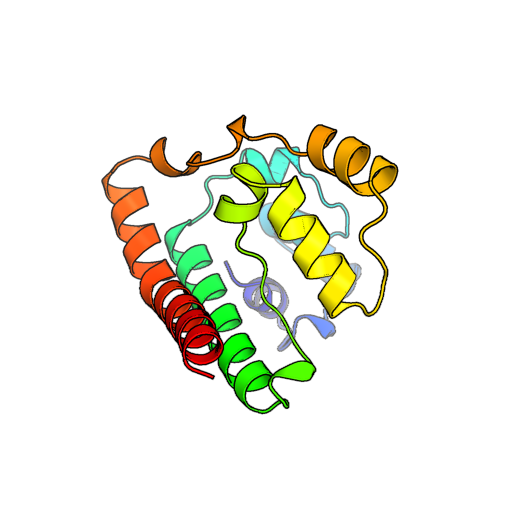ATOM 777 C CA . GLY A 1 100 ? -14.895 -4.535 15.963 1.00 94.44 100 GLY A CA 1
ATOM 778 C C . GLY A 1 100 ? -14.231 -4.384 17.334 1.00 94.44 100 GLY A C 1
ATOM 779 O O . GLY A 1 100 ? -14.707 -4.965 18.309 1.00 94.44 100 GLY A O 1
ATOM 780 N N . ALA A 1 101 ? -13.116 -3.654 17.409 1.00 94.56 101 ALA A N 1
ATOM 781 C CA . ALA A 1 101 ? -12.381 -3.385 18.639 1.00 94.56 101 ALA A CA 1
ATOM 782 C C . ALA A 1 101 ? -12.469 -1.904 19.025 1.00 94.56 101 ALA A C 1
ATOM 784 O O . ALA A 1 101 ? -12.370 -1.016 18.178 1.00 94.56 101 ALA A O 1
ATOM 785 N N . ASP A 1 102 ? -12.563 -1.629 20.326 1.00 93.81 102 ASP A N 1
ATOM 786 C CA . ASP A 1 102 ? -12.522 -0.254 20.814 1.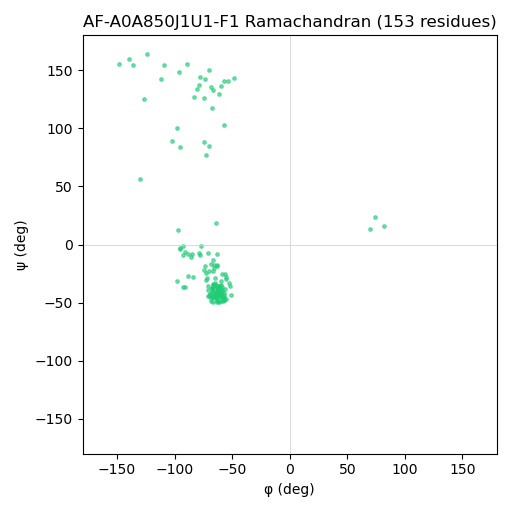00 93.81 102 ASP A CA 1
ATOM 787 C C . ASP A 1 102 ? -11.122 0.359 20.602 1.00 93.81 102 ASP A C 1
ATOM 789 O O . ASP A 1 102 ? -10.108 -0.274 20.926 1.00 93.81 102 ASP A O 1
ATOM 793 N N . PRO A 1 103 ? -11.023 1.608 20.106 1.00 91.56 103 PRO A N 1
ATOM 794 C CA . PRO A 1 103 ? -9.751 2.288 19.878 1.00 91.56 103 PRO A CA 1
ATOM 795 C C . PRO A 1 103 ? -9.071 2.659 21.208 1.00 91.56 103 PRO A C 1
ATOM 797 O O . PRO A 1 103 ? -9.199 3.774 21.719 1.00 91.56 103 PRO A O 1
ATOM 800 N N . TYR A 1 104 ? -8.326 1.708 21.777 1.00 93.94 104 TYR A N 1
ATOM 801 C CA . TYR A 1 104 ? -7.647 1.857 23.063 1.00 93.94 104 TYR A CA 1
ATOM 802 C C . TYR A 1 104 ? -6.511 2.896 22.983 1.00 93.94 104 TYR A C 1
ATOM 804 O O . TYR A 1 104 ? -5.542 2.681 22.246 1.00 93.94 104 TYR A O 1
ATOM 812 N N . PRO A 1 105 ? -6.571 4.013 23.739 1.00 95.00 105 PRO A N 1
ATOM 813 C CA . PRO A 1 105 ? -5.633 5.119 23.556 1.00 95.00 105 PRO A CA 1
ATOM 814 C C . PRO A 1 105 ? -4.149 4.747 23.702 1.00 95.00 105 PRO A C 1
ATOM 816 O O . PRO A 1 105 ? -3.385 5.151 22.831 1.00 95.00 105 PRO A O 1
ATOM 819 N N . PRO A 1 106 ? -3.713 3.949 24.697 1.00 96.12 106 PRO A N 1
ATOM 820 C CA . PRO A 1 106 ? -2.306 3.555 24.800 1.00 96.12 106 PRO A CA 1
ATOM 821 C C . PRO A 1 106 ? -1.793 2.775 23.586 1.00 96.12 106 PRO A C 1
ATOM 823 O O . PRO A 1 106 ? -0.700 3.054 23.102 1.00 96.12 106 PRO A O 1
ATOM 826 N N . TRP A 1 107 ? -2.602 1.867 23.027 1.00 95.69 107 TRP A N 1
ATOM 827 C CA . TRP A 1 107 ? -2.230 1.140 21.810 1.00 95.69 107 TRP A CA 1
ATOM 828 C C . TRP A 1 107 ? -2.061 2.079 20.612 1.00 95.69 107 TRP A C 1
ATOM 830 O O . TRP A 1 107 ? -1.122 1.915 19.829 1.00 95.69 107 TRP A O 1
ATOM 840 N N . LEU A 1 108 ? -2.943 3.074 20.480 1.00 96.50 108 LEU A N 1
ATOM 841 C CA . LEU A 1 108 ? -2.855 4.070 19.415 1.00 96.50 108 LEU A CA 1
ATOM 842 C C . LEU A 1 108 ? -1.574 4.900 19.517 1.00 96.50 108 LEU A C 1
ATOM 844 O O . LEU A 1 108 ? -0.920 5.112 18.497 1.00 96.50 108 LEU A O 1
ATOM 848 N N . GLU A 1 109 ? -1.208 5.348 20.719 1.00 96.44 109 GLU A N 1
ATOM 849 C CA . GLU A 1 109 ? 0.011 6.137 20.933 1.00 96.44 109 GLU A CA 1
ATOM 850 C C . GLU A 1 109 ? 1.271 5.306 20.659 1.00 96.44 109 GLU A C 1
ATOM 852 O O . GLU A 1 109 ? 2.129 5.717 19.876 1.00 96.44 109 GLU A O 1
ATOM 857 N N . GLU A 1 110 ? 1.363 4.099 21.224 1.00 96.50 110 GLU A N 1
ATOM 858 C CA . GLU A 1 110 ? 2.515 3.211 21.025 1.00 96.50 110 GLU A CA 1
ATOM 859 C C . GLU A 1 110 ? 2.687 2.793 19.562 1.00 96.50 110 GLU A C 1
ATOM 861 O O . GLU A 1 110 ? 3.807 2.754 19.048 1.00 96.50 110 GLU A O 1
ATOM 866 N N . SER A 1 111 ? 1.586 2.486 18.876 1.00 95.62 111 SER A N 1
ATOM 867 C CA . SER A 1 111 ? 1.617 2.092 17.466 1.00 95.62 111 SER A CA 1
ATOM 868 C C . SER A 1 111 ? 1.961 3.274 16.564 1.00 95.62 111 SER A C 1
ATOM 870 O O . SER A 1 111 ? 2.759 3.118 15.640 1.00 95.62 111 SER A O 1
ATOM 872 N N . SER A 1 112 ? 1.432 4.467 16.860 1.00 95.56 112 SER A N 1
ATOM 873 C CA . SER A 1 112 ? 1.771 5.692 16.125 1.00 95.56 112 SER A CA 1
ATOM 874 C C . SER A 1 112 ? 3.253 6.039 16.264 1.00 95.56 112 SER A C 1
ATOM 876 O O . SER A 1 112 ? 3.886 6.405 15.279 1.00 95.56 112 SER A O 1
ATOM 878 N N . ALA A 1 113 ? 3.839 5.848 17.450 1.00 95.31 113 ALA A N 1
ATOM 879 C CA . ALA A 1 113 ? 5.257 6.108 17.698 1.00 95.31 113 ALA A CA 1
ATOM 880 C C . ALA A 1 113 ? 6.214 5.180 16.919 1.00 95.31 113 ALA A C 1
ATOM 882 O O . ALA A 1 113 ? 7.392 5.500 16.774 1.00 95.31 113 ALA A O 1
ATOM 883 N N . ARG A 1 114 ? 5.733 4.037 16.407 1.00 94.75 114 ARG A N 1
ATOM 884 C CA . ARG A 1 114 ? 6.522 3.107 15.573 1.00 94.75 114 ARG A CA 1
ATOM 885 C C . ARG A 1 114 ? 6.521 3.475 14.090 1.00 94.75 114 ARG A C 1
ATOM 887 O O . ARG A 1 114 ? 7.263 2.870 13.316 1.00 94.75 114 ARG A O 1
ATOM 894 N N . ILE A 1 115 ? 5.673 4.414 13.681 1.00 93.62 115 ILE A N 1
ATOM 895 C CA . ILE A 1 115 ? 5.553 4.827 12.288 1.00 93.62 115 ILE A CA 1
ATOM 896 C C . ILE A 1 115 ? 6.638 5.856 11.982 1.00 93.62 115 ILE A C 1
ATOM 898 O O . ILE A 1 115 ? 6.779 6.863 12.667 1.00 93.62 115 ILE A O 1
ATOM 902 N N . ASP A 1 116 ? 7.407 5.587 10.929 1.00 90.31 116 ASP A N 1
ATOM 903 C CA . ASP A 1 116 ? 8.478 6.456 10.452 1.00 90.31 116 ASP A CA 1
ATOM 904 C C . ASP A 1 116 ? 7.975 7.323 9.280 1.00 90.31 116 ASP A C 1
ATOM 906 O O . ASP A 1 116 ? 7.919 6.840 8.139 1.00 90.31 116 ASP A O 1
ATOM 910 N N . PRO A 1 117 ? 7.615 8.601 9.518 1.00 87.44 117 PRO A N 1
ATOM 911 C CA . PRO A 1 117 ? 7.080 9.477 8.478 1.00 87.44 117 PRO A CA 1
ATOM 912 C C . PRO A 1 117 ? 8.126 9.845 7.416 1.00 87.44 117 PRO A C 1
ATOM 914 O O . PRO A 1 117 ? 7.758 10.264 6.318 1.00 87.44 117 PRO A O 1
ATOM 917 N N . SER A 1 118 ? 9.425 9.653 7.687 1.00 85.38 118 SER A N 1
ATOM 918 C CA . SER A 1 118 ? 10.500 9.983 6.738 1.00 85.38 118 SER A CA 1
ATOM 919 C C . SER A 1 118 ? 10.499 9.098 5.485 1.00 85.38 118 SER A C 1
ATOM 921 O O . SER A 1 118 ? 11.139 9.420 4.480 1.00 85.38 118 SER A O 1
ATOM 923 N N . ARG A 1 119 ? 9.746 7.992 5.513 1.00 82.75 119 ARG A N 1
ATOM 924 C CA . ARG A 1 119 ? 9.582 7.078 4.375 1.00 82.75 119 ARG A CA 1
ATOM 925 C C . ARG A 1 119 ? 8.699 7.644 3.265 1.00 82.75 119 ARG A C 1
ATOM 927 O O . ARG A 1 119 ? 8.776 7.162 2.128 1.00 82.75 119 ARG A O 1
ATOM 934 N N . ALA A 1 120 ? 7.891 8.662 3.565 1.00 84.94 120 ALA A N 1
ATOM 935 C CA . ALA A 1 120 ? 7.019 9.301 2.592 1.00 84.94 120 ALA A CA 1
ATOM 936 C C . ALA A 1 120 ? 7.822 9.891 1.421 1.00 84.94 120 ALA A C 1
ATOM 938 O O . ALA A 1 120 ? 8.861 10.524 1.596 1.00 84.94 120 ALA A O 1
ATOM 939 N N . GLY A 1 121 ? 7.333 9.684 0.196 1.00 82.50 121 GLY A N 1
ATOM 940 C CA . GLY A 1 121 ? 7.889 10.336 -0.991 1.00 82.50 121 GLY A CA 1
ATOM 941 C C . GLY A 1 121 ? 9.287 9.869 -1.413 1.00 8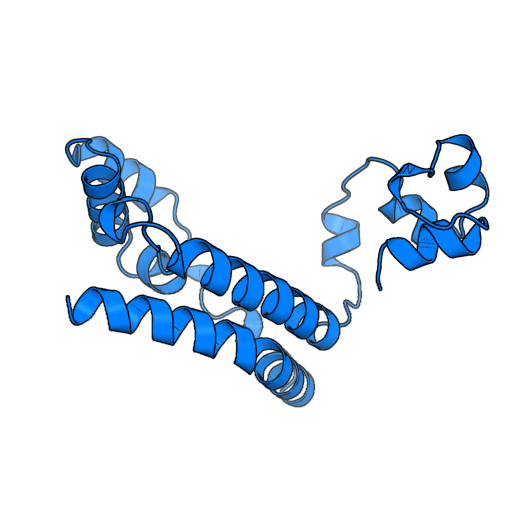2.50 121 GLY A C 1
ATOM 942 O O . GLY A 1 121 ? 9.894 10.515 -2.265 1.00 82.50 121 GLY A O 1
ATOM 943 N N . SER A 1 122 ? 9.801 8.753 -0.890 1.00 82.38 122 SER A N 1
ATOM 944 C CA . SER A 1 122 ? 11.133 8.220 -1.236 1.00 82.38 122 SER A CA 1
ATOM 945 C C . SER A 1 122 ? 11.371 8.041 -2.746 1.00 82.38 122 SER A C 1
ATOM 947 O O . SER A 1 122 ? 12.481 8.281 -3.225 1.00 82.38 122 SER A O 1
ATOM 949 N N . ALA A 1 123 ? 10.325 7.713 -3.512 1.00 85.12 123 ALA A N 1
ATOM 950 C CA . ALA A 1 123 ? 10.365 7.589 -4.971 1.00 85.12 123 ALA A CA 1
ATOM 951 C C . ALA A 1 123 ? 10.698 8.904 -5.707 1.00 85.12 123 ALA A C 1
ATOM 953 O O . ALA A 1 123 ? 11.131 8.866 -6.856 1.00 85.12 123 ALA A O 1
ATOM 954 N N . SER A 1 124 ? 10.545 10.068 -5.064 1.00 85.62 124 SER A N 1
ATOM 955 C CA . SER A 1 124 ? 10.925 11.369 -5.645 1.00 85.62 124 SER A CA 1
ATOM 956 C C . SER A 1 124 ? 12.427 11.502 -5.917 1.00 85.62 124 SER A C 1
ATOM 958 O O . SER A 1 124 ? 12.826 12.352 -6.707 1.00 85.62 124 SER A O 1
ATOM 960 N N . ARG A 1 125 ? 13.254 10.643 -5.306 1.00 87.94 125 ARG A N 1
ATOM 961 C CA . ARG A 1 125 ? 14.707 10.591 -5.524 1.00 87.94 125 ARG A CA 1
ATOM 962 C C . ARG A 1 125 ? 15.107 9.892 -6.827 1.00 87.94 125 ARG A C 1
ATOM 964 O O . ARG A 1 125 ? 16.283 9.903 -7.179 1.00 87.94 125 ARG A O 1
ATOM 971 N N . LEU A 1 126 ? 14.163 9.255 -7.522 1.00 89.88 126 LEU A N 1
ATOM 972 C CA . LEU A 1 126 ? 14.432 8.572 -8.784 1.00 89.88 126 LEU A CA 1
ATOM 973 C C . LEU A 1 126 ? 14.738 9.575 -9.909 1.00 89.88 126 LEU A C 1
ATOM 975 O O . LEU A 1 126 ? 14.163 10.667 -9.930 1.00 89.88 126 LEU A O 1
ATOM 979 N N . PRO A 1 127 ? 15.563 9.193 -10.903 1.00 92.94 127 PRO A N 1
ATOM 980 C CA . PRO A 1 127 ? 15.710 9.971 -12.127 1.00 92.94 127 PRO A CA 1
ATOM 981 C C . PRO A 1 127 ? 14.348 10.241 -12.778 1.00 92.94 127 PRO A C 1
ATOM 983 O O . PRO A 1 127 ? 13.494 9.355 -12.835 1.00 92.94 127 PRO A O 1
ATOM 986 N N . ALA A 1 128 ? 14.148 11.448 -13.311 1.00 94.00 128 ALA A N 1
ATOM 987 C CA . ALA A 1 128 ? 12.844 11.893 -13.809 1.00 94.00 128 ALA A CA 1
ATOM 988 C C . ALA A 1 128 ? 12.239 10.965 -14.883 1.00 94.00 128 ALA A C 1
ATOM 990 O O . ALA A 1 128 ? 11.034 10.711 -14.874 1.00 94.00 128 ALA A O 1
ATOM 991 N N . SER A 1 129 ? 13.068 10.419 -15.778 1.00 93.50 129 SER A N 1
ATOM 992 C CA . SER A 1 129 ? 12.639 9.465 -16.809 1.00 93.50 129 SER A CA 1
ATOM 993 C C . SER A 1 129 ? 12.140 8.148 -16.208 1.00 93.50 129 SER A C 1
ATOM 995 O O . SER A 1 129 ? 11.075 7.662 -16.588 1.00 93.50 129 SER A O 1
ATOM 997 N N . VAL A 1 130 ? 12.867 7.608 -15.226 1.00 92.62 130 VAL A N 1
ATOM 998 C CA . VAL A 1 130 ? 12.500 6.385 -14.498 1.00 92.62 130 VAL A CA 1
ATOM 999 C C . VAL A 1 130 ? 11.225 6.608 -13.691 1.00 92.62 130 VAL A C 1
ATOM 1001 O O . VAL A 1 130 ? 10.315 5.786 -13.751 1.00 92.62 130 VAL A O 1
ATOM 1004 N N . LEU A 1 131 ? 11.120 7.738 -12.986 1.00 94.69 131 LEU A N 1
ATOM 1005 C CA . LEU A 1 131 ? 9.930 8.094 -12.214 1.00 94.69 131 LEU A CA 1
ATOM 1006 C C . LEU A 1 131 ? 8.690 8.230 -13.107 1.00 94.69 131 LEU A C 1
ATOM 1008 O O . LEU A 1 131 ? 7.619 7.754 -12.740 1.00 94.69 131 LEU A O 1
ATOM 1012 N N . SER A 1 132 ? 8.827 8.857 -14.278 1.00 95.94 132 SER A N 1
ATOM 1013 C CA . SER A 1 132 ? 7.738 8.987 -15.252 1.00 95.94 132 SER A CA 1
ATOM 1014 C C . SER A 1 132 ? 7.275 7.620 -15.767 1.00 95.94 132 SER A C 1
ATOM 1016 O O . SER A 1 132 ? 6.086 7.306 -15.706 1.00 95.94 132 SER A O 1
ATOM 1018 N N . ALA A 1 133 ? 8.215 6.764 -16.181 1.00 95.00 133 ALA A N 1
ATOM 1019 C CA . ALA A 1 133 ? 7.906 5.415 -16.651 1.00 95.00 133 ALA A CA 1
ATOM 1020 C C . ALA A 1 133 ? 7.264 4.546 -15.556 1.00 95.00 133 ALA A C 1
ATOM 1022 O O . ALA A 1 133 ? 6.307 3.820 -15.822 1.00 95.00 133 ALA A O 1
ATOM 1023 N N . LEU A 1 134 ? 7.750 4.649 -14.315 1.00 95.50 134 LEU A N 1
ATOM 1024 C CA . LEU A 1 134 ? 7.165 3.964 -13.165 1.00 95.50 134 LEU A CA 1
ATOM 1025 C C . LEU A 1 134 ? 5.735 4.445 -12.893 1.00 95.50 134 LEU A C 1
ATOM 1027 O O . LEU A 1 134 ? 4.846 3.623 -12.703 1.00 95.50 134 LEU A O 1
ATOM 1031 N N . ARG A 1 135 ? 5.491 5.761 -12.911 1.00 96.12 135 ARG A N 1
ATOM 1032 C CA . ARG A 1 135 ? 4.145 6.324 -12.719 1.00 96.12 135 ARG A CA 1
ATOM 1033 C C . ARG A 1 135 ? 3.167 5.839 -13.781 1.00 96.12 135 ARG A C 1
ATOM 1035 O O . ARG A 1 135 ? 2.076 5.420 -13.418 1.00 96.12 135 ARG A O 1
ATOM 1042 N N . ALA A 1 136 ? 3.573 5.836 -15.050 1.00 97.56 136 ALA A N 1
ATOM 1043 C CA . ALA A 1 136 ? 2.751 5.303 -16.134 1.00 97.56 136 ALA A CA 1
ATOM 1044 C C . ALA A 1 136 ? 2.428 3.812 -15.920 1.00 97.56 136 ALA A C 1
ATOM 1046 O O . ALA A 1 136 ? 1.286 3.390 -16.072 1.00 97.56 136 ALA A O 1
ATOM 1047 N N . ALA A 1 137 ? 3.409 3.015 -15.486 1.00 95.88 137 ALA A N 1
ATOM 1048 C CA . ALA A 1 137 ? 3.196 1.601 -15.177 1.00 95.88 137 ALA A CA 1
ATOM 1049 C C . ALA A 1 137 ? 2.269 1.373 -13.960 1.00 95.88 137 ALA A C 1
ATOM 1051 O O . ALA A 1 137 ? 1.498 0.411 -13.939 1.00 95.88 137 ALA A O 1
ATOM 1052 N N . CYS A 1 138 ? 2.312 2.259 -12.958 1.00 97.44 138 CYS A N 1
ATOM 1053 C CA . CYS A 1 138 ? 1.461 2.223 -11.759 1.00 97.44 138 CYS A CA 1
ATOM 1054 C C . CYS A 1 138 ? 0.080 2.884 -11.943 1.00 97.44 138 CYS A C 1
ATOM 1056 O O . CYS A 1 138 ? -0.767 2.803 -11.051 1.00 97.44 138 CYS A O 1
ATOM 1058 N N . GLU A 1 139 ? -0.177 3.567 -13.056 1.00 98.00 139 GLU A N 1
ATOM 1059 C CA . GLU A 1 139 ? -1.424 4.312 -13.254 1.00 98.00 139 GLU A CA 1
ATOM 1060 C C . GLU A 1 139 ? -2.680 3.422 -13.140 1.00 98.00 139 GLU A C 1
ATOM 1062 O O . GLU A 1 139 ? -3.584 3.789 -12.381 1.00 98.00 139 GLU A O 1
ATOM 1067 N N . PRO A 1 140 ? -2.755 2.226 -13.765 1.00 97.69 140 PRO A N 1
ATOM 1068 C CA . PRO A 1 140 ? -3.953 1.391 -13.676 1.00 97.69 140 PRO A CA 1
ATOM 1069 C C . PRO A 1 140 ? -4.286 0.953 -12.243 1.00 97.69 140 PRO A C 1
ATOM 1071 O O . PRO A 1 140 ? -5.450 0.997 -11.842 1.00 97.69 140 PRO A O 1
ATOM 1074 N N . GLY A 1 141 ? -3.275 0.559 -11.458 1.00 96.62 141 GLY A N 1
ATOM 1075 C CA . GLY A 1 141 ? -3.461 0.180 -10.056 1.00 96.62 141 GLY A CA 1
ATOM 1076 C C . GLY A 1 141 ? -3.880 1.364 -9.186 1.00 96.62 141 GLY A C 1
ATOM 1077 O O . GLY A 1 141 ? -4.819 1.252 -8.401 1.00 96.62 141 GLY A O 1
ATOM 1078 N N . THR A 1 142 ? -3.251 2.526 -9.387 1.00 95.44 142 THR A N 1
ATOM 1079 C CA . THR A 1 142 ? -3.603 3.767 -8.677 1.00 95.44 142 THR A CA 1
ATOM 1080 C C . THR A 1 142 ? -5.067 4.138 -8.913 1.00 95.44 142 THR A C 1
ATOM 1082 O O . THR A 1 142 ? -5.806 4.394 -7.963 1.00 95.44 142 THR A O 1
ATOM 1085 N N . LEU A 1 143 ? -5.518 4.096 -10.171 1.00 95.62 143 LEU A N 1
ATOM 1086 C CA . LEU A 1 143 ? -6.906 4.387 -10.527 1.00 95.62 143 LEU A CA 1
ATOM 1087 C C . LEU A 1 143 ? -7.895 3.401 -9.892 1.00 95.62 143 LEU A C 1
ATOM 1089 O O . LEU A 1 143 ? -8.984 3.818 -9.495 1.00 95.62 143 LEU A O 1
ATOM 1093 N N . ALA A 1 144 ? -7.544 2.116 -9.786 1.00 94.56 144 ALA A N 1
ATOM 1094 C CA . ALA A 1 144 ? -8.388 1.127 -9.117 1.00 94.56 144 ALA A CA 1
ATOM 1095 C C . ALA A 1 144 ? -8.566 1.458 -7.624 1.00 94.56 144 ALA A C 1
ATOM 1097 O O . ALA A 1 144 ? -9.699 1.561 -7.158 1.00 94.56 144 ALA A O 1
ATOM 1098 N N . ILE A 1 145 ? -7.470 1.757 -6.916 1.00 92.12 145 ILE A N 1
ATOM 1099 C CA . ILE A 1 145 ? -7.500 2.144 -5.494 1.00 92.12 145 ILE A CA 1
ATOM 1100 C C . ILE A 1 145 ? -8.329 3.417 -5.275 1.00 92.12 145 ILE A C 1
ATOM 1102 O O . ILE A 1 145 ? -9.137 3.482 -4.343 1.00 92.12 145 ILE A O 1
ATOM 1106 N N . SER A 1 146 ? -8.158 4.438 -6.123 1.00 90.62 146 SER A N 1
ATOM 1107 C CA . SER A 1 146 ? -8.926 5.683 -6.010 1.00 90.62 146 SER A CA 1
ATOM 1108 C C . SER A 1 146 ? -10.425 5.444 -6.199 1.00 90.62 146 SER A C 1
ATOM 1110 O O . SER A 1 146 ? -11.224 5.961 -5.422 1.00 90.62 146 SER A O 1
ATOM 1112 N N . ARG A 1 147 ? -10.819 4.621 -7.181 1.00 88.25 147 ARG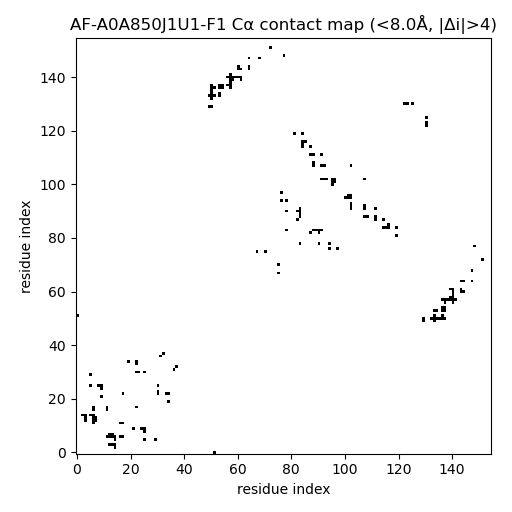 A N 1
ATOM 1113 C CA . ARG A 1 147 ? -12.231 4.273 -7.425 1.00 88.25 147 ARG A CA 1
ATOM 1114 C C . ARG A 1 147 ? -12.856 3.546 -6.237 1.00 88.25 147 ARG A C 1
ATOM 1116 O O . ARG A 1 147 ? -13.969 3.891 -5.844 1.00 88.25 147 ARG A O 1
ATOM 1123 N N . ASP A 1 148 ? -12.140 2.582 -5.668 1.00 85.81 148 ASP A N 1
ATOM 1124 C CA . ASP A 1 148 ? -12.589 1.813 -4.504 1.00 85.81 148 ASP A CA 1
ATOM 1125 C C . ASP A 1 148 ? -12.772 2.717 -3.277 1.00 85.81 148 ASP A C 1
ATOM 1127 O O . ASP A 1 148 ? -13.767 2.619 -2.556 1.00 85.81 148 ASP A O 1
ATOM 1131 N N . SER A 1 149 ? -11.848 3.661 -3.086 1.00 79.31 149 SER A N 1
ATOM 1132 C CA . SER A 1 149 ? -11.905 4.638 -1.995 1.00 79.31 149 SER A CA 1
ATOM 1133 C C . SER A 1 149 ? -13.086 5.605 -2.152 1.00 79.31 149 SER A C 1
ATOM 1135 O O . SER A 1 149 ? -13.821 5.826 -1.192 1.00 79.31 149 SER A O 1
ATOM 1137 N N . SER A 1 150 ? -13.324 6.139 -3.359 1.00 73.50 150 SER A N 1
ATOM 1138 C CA . SER A 1 150 ? -14.441 7.060 -3.623 1.00 73.50 150 SER A CA 1
ATOM 1139 C C . SER A 1 150 ? -15.817 6.409 -3.474 1.00 73.50 150 SER A C 1
ATOM 1141 O O . SER A 1 150 ? -16.745 7.066 -3.011 1.00 73.50 150 SER A O 1
ATOM 1143 N N . ARG A 1 151 ? -15.967 5.127 -3.839 1.00 68.19 151 ARG A N 1
ATOM 1144 C CA . ARG A 1 151 ? -17.240 4.401 -3.681 1.00 68.19 151 ARG A CA 1
ATOM 1145 C C . ARG A 1 151 ? -17.681 4.310 -2.224 1.00 68.19 151 ARG A C 1
ATOM 1147 O O . ARG A 1 151 ? -18.858 4.491 -1.953 1.00 68.19 151 ARG A O 1
ATOM 1154 N N . ARG A 1 152 ? -16.741 4.098 -1.300 1.00 69.19 152 ARG A N 1
ATOM 1155 C CA . ARG A 1 152 ? -17.032 4.025 0.139 1.00 69.19 152 ARG A CA 1
ATOM 1156 C C . ARG A 1 152 ? -17.373 5.373 0.768 1.00 69.19 152 ARG A C 1
ATOM 1158 O O . ARG A 1 152 ? -18.083 5.398 1.756 1.00 69.19 152 ARG A O 1
ATOM 1165 N N . THR A 1 153 ? -16.863 6.489 0.244 1.00 60.75 153 THR A N 1
ATOM 1166 C CA . THR A 1 153 ? -17.239 7.822 0.758 1.00 60.75 153 THR A CA 1
ATOM 1167 C C . THR A 1 153 ? -18.645 8.242 0.315 1.00 60.75 153 THR A C 1
ATOM 1169 O O . THR A 1 153 ? -19.241 9.116 0.934 1.00 60.75 153 THR A O 1
ATOM 1172 N N . ALA A 1 154 ? -19.163 7.656 -0.766 1.00 53.84 154 ALA A N 1
ATOM 1173 C CA . ALA A 1 154 ? -20.472 7.981 -1.333 1.00 53.84 154 ALA A CA 1
ATOM 1174 C C . ALA A 1 154 ? -21.624 7.096 -0.814 1.00 53.84 154 ALA A C 1
ATOM 1176 O O . ALA A 1 154 ? -22.759 7.285 -1.254 1.00 53.84 154 ALA A O 1
ATOM 1177 N N . GLN A 1 155 ? -21.332 6.131 0.061 1.00 48.28 155 GLN A N 1
ATOM 1178 C CA . GLN A 1 155 ? -22.268 5.150 0.615 1.00 48.28 155 GLN A CA 1
ATOM 1179 C C . GLN A 1 155 ? -22.465 5.412 2.108 1.00 48.28 155 GLN A C 1
ATOM 1181 O O . GLN A 1 155 ? -23.622 5.286 2.560 1.00 48.28 155 GLN A O 1
#

Radius of gyration: 20.03 Å; Cα contacts (8 Å, |Δi|>4): 110; chains: 1; bounding box: 46×42×44 Å

Secondary structure (DSSP, 8-state):
--THHHHHHTT-SSGGG--HHHHTTS-HHHHHHHSS---HHHHHHS---HHHHHHHHHHHHHHHHHHHTTS-GGG-----HHHHHHSHHHHHHHHHHHTT----HHHHHHHHHT--GGGTTGGGGS-HHHHHHHHHHHHHHHHHHHHHHHHHHT-

Sequence (155 aa):
MRLDQAARYVGLESRDELTDEHVRYLPSHLAQIVADEYAPDVLMGADLPLPAFGSLWSSLVTGGSAALNRLDPDRWTTIGYEALLTEPRRELARLADFAGADPYPPWLEESSARIDPSRAGSASRLPASVLSALRAACEPGTLAISRDSSRRTAQ